Protein AF-A0A7X8AK22-F1 (afdb_monomer_lite)

pLDDT: mean 86.68, std 11.03, range [53.19, 97.94]

Radius of gyration: 21.34 Å; chains: 1; bounding box: 54×43×57 Å

Structure (mmCIF, N/CA/C/O backbone):
data_AF-A0A7X8AK22-F1
#
_entry.id   AF-A0A7X8AK22-F1
#
loop_
_atom_site.group_PDB
_atom_site.id
_atom_site.type_symbol
_atom_site.label_atom_id
_atom_site.label_alt_id
_atom_site.label_comp_id
_atom_site.label_asym_id
_atom_site.label_entity_id
_atom_site.label_seq_id
_atom_site.pdbx_PDB_ins_code
_atom_site.Cartn_x
_atom_site.Cartn_y
_atom_site.Cartn_z
_atom_site.occupancy
_atom_site.B_iso_or_equiv
_atom_site.auth_seq_id
_atom_site.auth_comp_id
_atom_site.auth_asym_id
_atom_site.auth_atom_id
_atom_site.pdbx_PDB_model_num
ATOM 1 N N . MET A 1 1 ? 37.119 21.126 -43.909 1.00 53.19 1 MET A N 1
ATOM 2 C CA . MET A 1 1 ? 36.839 21.180 -42.452 1.00 53.19 1 MET A CA 1
ATOM 3 C C . MET A 1 1 ? 35.370 21.459 -42.123 1.00 53.19 1 MET A C 1
ATOM 5 O O . MET A 1 1 ? 34.780 20.669 -41.401 1.00 53.19 1 MET A O 1
ATOM 9 N N . VAL A 1 2 ? 34.742 22.489 -42.707 1.00 58.31 2 VAL A N 1
ATOM 10 C CA . VAL A 1 2 ? 33.360 22.935 -42.396 1.00 58.31 2 VAL A CA 1
ATOM 11 C C . VAL A 1 2 ? 32.270 21.856 -42.563 1.00 58.31 2 VAL A C 1
ATOM 13 O O . VAL A 1 2 ? 31.344 21.787 -41.759 1.00 58.31 2 VAL A O 1
ATOM 16 N N . LYS A 1 3 ? 32.385 20.967 -43.565 1.00 57.09 3 LYS A N 1
ATOM 17 C CA . LYS A 1 3 ? 31.396 19.894 -43.803 1.00 57.09 3 LYS A CA 1
ATOM 18 C C . LYS A 1 3 ? 31.324 18.877 -42.655 1.00 57.09 3 LYS A C 1
ATOM 20 O O . LYS A 1 3 ? 30.230 18.562 -42.215 1.00 57.09 3 LYS A O 1
ATOM 25 N N . ARG A 1 4 ? 32.469 18.426 -42.119 1.00 60.06 4 ARG A N 1
ATOM 26 C CA . ARG A 1 4 ? 32.512 17.450 -41.009 1.00 60.06 4 ARG A CA 1
ATOM 27 C C . ARG A 1 4 ? 31.955 18.031 -39.706 1.00 60.06 4 ARG A C 1
ATOM 29 O O . ARG A 1 4 ? 31.279 17.323 -38.973 1.00 60.06 4 ARG A O 1
ATOM 36 N N . PHE A 1 5 ? 32.180 19.323 -39.466 1.00 65.00 5 PHE A N 1
ATOM 37 C CA . PHE A 1 5 ? 31.657 20.032 -38.295 1.00 65.00 5 PHE A CA 1
ATOM 38 C C . PHE A 1 5 ? 30.128 20.168 -38.347 1.00 65.00 5 PHE A C 1
ATOM 40 O O . PHE A 1 5 ? 29.448 19.868 -37.372 1.00 65.00 5 PHE A O 1
ATOM 47 N N . ARG A 1 6 ? 29.565 20.526 -39.512 1.00 65.12 6 ARG A N 1
ATOM 48 C CA . ARG A 1 6 ? 28.105 20.558 -39.718 1.00 65.12 6 ARG A CA 1
ATOM 49 C C . ARG A 1 6 ? 27.459 19.183 -39.561 1.00 65.12 6 ARG A C 1
ATOM 51 O O . ARG A 1 6 ? 26.408 19.077 -38.943 1.00 65.12 6 ARG A O 1
ATOM 58 N N . THR A 1 7 ? 28.093 18.136 -40.085 1.00 72.31 7 THR A N 1
ATOM 59 C CA . THR A 1 7 ? 27.603 16.761 -39.938 1.00 72.31 7 THR A CA 1
ATOM 60 C C . THR A 1 7 ? 27.629 16.300 -38.478 1.00 72.31 7 THR A C 1
ATOM 62 O O . THR A 1 7 ? 26.661 15.706 -38.018 1.00 72.31 7 THR A O 1
ATOM 65 N N . PHE A 1 8 ? 28.686 16.625 -37.726 1.00 80.00 8 PHE A N 1
ATOM 66 C CA . PHE A 1 8 ? 28.776 16.312 -36.298 1.00 80.00 8 PHE A CA 1
ATOM 67 C C . PHE A 1 8 ? 27.670 16.996 -35.484 1.00 80.00 8 PHE A C 1
ATOM 69 O O . PHE A 1 8 ? 26.975 16.327 -34.726 1.00 80.00 8 PHE A O 1
ATOM 76 N N . PHE A 1 9 ? 27.442 18.298 -35.693 1.00 82.56 9 PHE A N 1
ATOM 77 C CA . PHE A 1 9 ? 26.353 19.019 -35.024 1.00 82.56 9 PHE A CA 1
ATOM 78 C C . PHE A 1 9 ? 24.968 18.497 -35.414 1.00 82.56 9 PHE A C 1
ATOM 80 O O . PHE A 1 9 ? 24.095 18.421 -34.559 1.00 82.56 9 PHE A O 1
ATOM 87 N N . GLY A 1 10 ? 24.773 18.092 -36.673 1.00 81.50 10 GLY A N 1
ATOM 88 C CA . GLY A 1 10 ? 23.523 17.474 -37.117 1.00 81.50 10 GLY A CA 1
ATOM 89 C C . GLY A 1 10 ? 23.222 16.167 -36.380 1.00 81.50 10 GLY A C 1
ATOM 90 O O . GLY A 1 10 ? 22.119 15.993 -35.869 1.00 81.50 10 GLY A O 1
ATOM 91 N N . TYR A 1 11 ? 24.210 15.275 -36.258 1.00 87.31 11 TYR A N 1
ATOM 92 C CA . TYR A 1 11 ? 24.035 14.025 -35.513 1.00 87.31 11 TYR A CA 1
ATOM 93 C C . TYR A 1 11 ? 23.915 14.248 -34.003 1.00 87.31 11 TYR A C 1
ATOM 95 O O . TYR A 1 11 ? 23.059 13.633 -33.373 1.00 87.31 11 TYR A O 1
ATOM 103 N N . ALA A 1 12 ? 24.701 15.159 -33.424 1.00 86.88 12 ALA A N 1
ATOM 104 C CA . ALA A 1 12 ? 24.577 15.522 -32.013 1.00 86.88 12 ALA A CA 1
ATOM 105 C C . ALA A 1 12 ? 23.182 16.089 -31.701 1.00 86.88 12 ALA A C 1
ATOM 107 O O . ALA A 1 12 ? 22.585 15.736 -30.687 1.00 86.88 12 ALA A O 1
ATOM 108 N N . TRP A 1 13 ? 22.631 16.905 -32.605 1.00 90.06 13 TRP A N 1
ATOM 109 C CA . TRP A 1 13 ? 21.277 17.433 -32.478 1.00 90.06 13 TRP A CA 1
ATOM 110 C C . TRP A 1 13 ? 20.206 16.350 -32.620 1.00 90.06 13 TRP A C 1
ATOM 112 O O . TRP A 1 13 ? 19.250 16.348 -31.855 1.00 90.06 13 TRP A O 1
ATOM 122 N N . ALA A 1 14 ? 20.375 15.391 -33.535 1.00 89.75 14 ALA A N 1
ATOM 123 C CA . ALA A 1 14 ? 19.453 14.262 -33.669 1.00 89.75 14 ALA A CA 1
ATOM 124 C C . ALA A 1 14 ? 19.425 13.383 -32.404 1.00 89.75 14 ALA A C 1
ATOM 126 O O . ALA A 1 14 ? 18.354 12.998 -31.939 1.00 89.75 14 ALA A O 1
ATOM 127 N N . VAL A 1 15 ? 20.593 13.117 -31.811 1.00 91.62 15 VAL A N 1
ATOM 128 C CA . VAL A 1 15 ? 20.696 12.377 -30.545 1.00 91.62 15 VAL A CA 1
ATOM 129 C C . VAL A 1 15 ? 20.066 13.174 -29.400 1.00 91.62 15 VAL A C 1
ATOM 131 O O . VAL A 1 15 ? 19.275 12.624 -28.640 1.00 91.62 15 VAL A O 1
ATOM 134 N N . ALA A 1 16 ? 20.345 14.476 -29.297 1.00 90.12 16 ALA A N 1
ATOM 135 C CA . ALA A 1 16 ? 19.723 15.331 -28.288 1.00 90.12 16 ALA A CA 1
ATOM 136 C C . ALA A 1 16 ? 18.194 15.385 -28.442 1.00 90.12 16 ALA A C 1
ATOM 138 O O . ALA A 1 16 ? 17.477 15.269 -27.452 1.00 90.12 16 ALA A O 1
ATOM 139 N N . ALA A 1 17 ? 17.689 15.489 -29.673 1.00 91.75 17 ALA A N 1
ATOM 140 C CA . ALA A 1 17 ? 16.260 15.478 -29.963 1.00 91.75 17 ALA A CA 1
ATOM 141 C C . ALA A 1 17 ? 15.595 14.168 -29.517 1.00 91.75 17 ALA A C 1
ATOM 143 O O . ALA A 1 17 ? 14.512 14.215 -28.942 1.00 91.75 17 ALA A O 1
ATOM 144 N N . LEU A 1 18 ? 16.256 13.018 -29.701 1.00 90.44 18 LEU A N 1
ATOM 145 C CA . LEU A 1 18 ? 15.762 11.736 -29.194 1.00 90.44 18 LEU A CA 1
ATOM 146 C C . LEU A 1 18 ? 15.584 11.766 -27.668 1.00 90.44 18 LEU A C 1
ATOM 148 O O . LEU A 1 18 ? 14.517 11.412 -27.169 1.00 90.44 18 LEU A O 1
ATOM 152 N N . PHE A 1 19 ? 16.589 12.238 -26.925 1.00 86.88 19 PHE A N 1
ATOM 153 C CA . PHE A 1 19 ? 16.495 12.343 -25.465 1.00 86.88 19 PHE A CA 1
ATOM 154 C C . PHE A 1 19 ? 15.451 13.365 -25.011 1.00 86.88 19 PHE A C 1
ATOM 156 O O . PHE A 1 19 ? 14.736 13.103 -24.047 1.00 86.88 19 PHE A O 1
ATOM 163 N N . ILE A 1 20 ? 15.314 14.494 -25.712 1.00 86.31 20 ILE A N 1
ATOM 164 C CA . ILE A 1 20 ? 14.285 15.500 -25.420 1.00 86.31 20 ILE A CA 1
ATOM 165 C C . ILE A 1 20 ? 12.889 14.908 -25.631 1.00 86.31 20 ILE A C 1
ATOM 167 O O . ILE A 1 20 ? 12.031 15.072 -24.768 1.00 86.31 20 ILE A O 1
ATOM 171 N N . VAL A 1 21 ? 12.655 14.186 -26.731 1.00 85.81 21 VAL A N 1
ATOM 172 C CA . VAL A 1 21 ? 11.363 13.533 -26.999 1.00 85.81 21 VAL A CA 1
ATOM 173 C C . VAL A 1 21 ? 11.046 12.503 -25.921 1.00 85.81 21 VAL A C 1
ATOM 175 O O . VAL A 1 21 ? 9.945 12.532 -25.383 1.00 85.81 21 VAL A O 1
ATOM 178 N N . LEU A 1 22 ? 12.007 11.653 -25.547 1.00 81.00 22 LEU A N 1
ATOM 179 C CA . LEU A 1 22 ? 11.814 10.670 -24.478 1.00 81.00 22 LEU A CA 1
ATOM 180 C C . LEU A 1 22 ? 11.516 11.345 -23.133 1.00 81.00 22 LEU A C 1
ATOM 182 O O . LEU A 1 22 ? 10.544 10.988 -22.476 1.00 81.00 22 LEU A O 1
ATOM 186 N N . ALA A 1 23 ? 12.296 12.357 -22.747 1.00 75.75 23 ALA A N 1
ATOM 187 C CA . ALA A 1 23 ? 12.082 13.098 -21.504 1.00 75.75 23 ALA A CA 1
ATOM 188 C C . ALA A 1 23 ? 10.717 13.805 -21.476 1.00 75.75 23 ALA A C 1
ATOM 190 O O . ALA A 1 23 ? 10.010 13.751 -20.472 1.00 75.75 23 ALA A O 1
ATOM 191 N N . THR A 1 24 ? 10.312 14.418 -22.590 1.00 76.69 24 THR A N 1
ATOM 192 C CA . THR A 1 24 ? 9.006 15.083 -22.706 1.00 76.69 24 THR A CA 1
ATOM 193 C C . THR A 1 24 ? 7.865 14.067 -22.654 1.00 76.69 24 THR A C 1
ATOM 195 O O . THR A 1 24 ? 6.863 14.301 -21.984 1.00 76.69 24 THR A O 1
ATOM 198 N N . PHE A 1 25 ? 8.031 12.913 -23.306 1.00 69.50 25 PHE A N 1
ATOM 199 C CA . PHE A 1 25 ? 7.043 11.838 -23.313 1.00 69.50 25 PHE A CA 1
ATOM 200 C C . PHE A 1 25 ? 6.837 11.241 -21.915 1.00 69.50 25 PHE A C 1
ATOM 202 O O . PHE A 1 25 ? 5.697 11.101 -21.479 1.00 69.50 25 PHE A O 1
ATOM 209 N N . PHE A 1 26 ? 7.919 10.982 -21.171 1.00 64.88 26 PHE A N 1
ATOM 210 C CA . PHE A 1 26 ? 7.830 10.535 -19.776 1.00 64.88 26 PHE A CA 1
ATOM 211 C C . PHE A 1 26 ? 7.232 11.599 -18.841 1.00 64.88 26 PHE A C 1
ATOM 213 O O . PHE A 1 26 ? 6.568 11.247 -17.872 1.00 64.88 26 PHE A O 1
ATOM 220 N N . GLY A 1 27 ? 7.423 12.891 -19.127 1.00 62.31 27 GLY A N 1
ATOM 221 C CA . GLY A 1 27 ? 6.827 13.985 -18.352 1.00 62.31 27 GLY A CA 1
ATOM 222 C C . GLY A 1 27 ? 5.325 14.195 -18.590 1.00 62.31 27 GLY A C 1
ATOM 223 O O . GLY A 1 27 ? 4.652 14.820 -17.771 1.00 62.31 27 GLY A O 1
ATOM 224 N N . MET A 1 28 ? 4.771 13.674 -19.690 1.00 69.50 28 MET A N 1
ATOM 225 C CA . MET A 1 28 ? 3.364 13.835 -20.068 1.00 69.50 28 MET A CA 1
ATOM 226 C C . MET A 1 28 ? 2.566 12.557 -19.776 1.00 69.50 28 MET A C 1
ATOM 228 O O . MET A 1 28 ? 2.178 11.829 -20.692 1.00 69.50 28 MET A O 1
ATOM 232 N N . ASN A 1 29 ? 2.258 12.317 -18.496 1.00 63.44 29 ASN A N 1
ATOM 233 C CA . ASN A 1 29 ? 1.492 11.150 -18.020 1.00 63.44 29 ASN A CA 1
ATOM 234 C C . ASN A 1 29 ? 0.231 10.839 -18.858 1.00 63.44 29 ASN A C 1
ATOM 236 O O . ASN A 1 29 ? -0.091 9.676 -19.086 1.00 63.44 29 ASN A O 1
ATOM 240 N N . SER A 1 30 ? -0.469 11.857 -19.370 1.00 64.31 30 SER A N 1
ATOM 241 C CA . SER A 1 30 ? -1.677 11.672 -20.188 1.00 64.31 30 SER A CA 1
ATOM 242 C C . SER A 1 30 ? -1.415 11.005 -21.544 1.00 64.31 30 SER A C 1
ATOM 244 O O . SER A 1 30 ? -2.216 10.181 -21.977 1.00 64.31 30 SER A O 1
ATOM 246 N N . TRP A 1 31 ? -0.302 11.326 -22.213 1.00 62.81 31 TRP A N 1
ATOM 247 C CA . TRP A 1 31 ? 0.044 10.726 -23.509 1.00 62.81 31 TRP A CA 1
ATOM 248 C C . TRP A 1 31 ? 0.615 9.323 -23.347 1.00 62.81 31 TRP A C 1
ATOM 250 O O . TRP A 1 31 ? 0.287 8.445 -24.142 1.00 62.81 31 TRP A O 1
ATOM 260 N N . ALA A 1 32 ? 1.395 9.095 -22.288 1.00 64.00 32 ALA A N 1
ATOM 261 C CA . ALA A 1 32 ? 1.858 7.762 -21.923 1.00 64.00 32 ALA A CA 1
ATOM 262 C C . ALA A 1 32 ? 0.668 6.818 -21.678 1.00 64.00 32 ALA A C 1
ATOM 264 O O . ALA A 1 32 ? 0.597 5.758 -22.295 1.00 64.00 32 ALA A O 1
ATOM 265 N N . ASN A 1 33 ? -0.323 7.244 -20.885 1.00 66.25 33 ASN A N 1
ATOM 266 C CA . ASN A 1 33 ? -1.539 6.462 -20.637 1.00 66.25 33 ASN A CA 1
ATOM 267 C C . ASN A 1 33 ? -2.339 6.196 -21.922 1.00 66.25 33 ASN A C 1
ATOM 269 O O . ASN A 1 33 ? -2.827 5.088 -22.132 1.00 66.25 33 ASN A O 1
ATOM 273 N N . LEU A 1 34 ? -2.455 7.189 -22.809 1.00 69.31 34 LEU A N 1
ATOM 274 C CA . LEU A 1 34 ? -3.172 7.038 -24.077 1.00 69.31 34 LEU A CA 1
ATOM 275 C C . LEU A 1 34 ? -2.456 6.065 -25.029 1.00 69.31 34 LEU A C 1
ATOM 277 O O . LEU A 1 34 ? -3.112 5.264 -25.688 1.00 69.31 34 LEU A O 1
ATOM 281 N N . PHE A 1 35 ? -1.122 6.079 -25.057 1.00 68.69 35 PHE A N 1
ATOM 282 C CA . PHE A 1 35 ? -0.316 5.145 -25.843 1.00 68.69 35 PHE A CA 1
ATOM 283 C C . PHE A 1 35 ? -0.396 3.712 -25.302 1.00 68.69 35 PHE A C 1
ATOM 285 O O . PHE A 1 35 ? -0.606 2.779 -26.074 1.00 68.69 35 PHE A O 1
ATOM 292 N N . VAL A 1 36 ? -0.288 3.537 -23.983 1.00 68.31 36 VAL A N 1
ATOM 293 C CA . VAL A 1 36 ? -0.473 2.250 -23.288 1.00 68.31 36 VAL A CA 1
ATOM 294 C C . VAL A 1 36 ? -1.850 1.666 -23.628 1.00 68.31 36 VAL A C 1
ATOM 296 O O . VAL A 1 36 ? -1.938 0.541 -24.119 1.00 68.31 36 VAL A O 1
ATOM 299 N N . ASN A 1 37 ? -2.909 2.473 -23.513 1.00 68.56 37 ASN A N 1
ATOM 300 C CA . ASN A 1 37 ? -4.275 2.059 -23.844 1.00 68.56 37 ASN A CA 1
ATOM 301 C C . ASN A 1 37 ? -4.468 1.726 -25.334 1.00 68.56 37 ASN A C 1
ATOM 303 O O . ASN A 1 37 ? -5.179 0.779 -25.658 1.00 68.56 37 ASN A O 1
ATOM 307 N N . ALA A 1 38 ? -3.849 2.482 -26.247 1.00 75.19 38 ALA A N 1
ATOM 308 C CA . ALA A 1 38 ? -3.992 2.272 -27.690 1.00 75.19 38 ALA A CA 1
ATOM 309 C C . ALA A 1 38 ? -3.198 1.064 -28.214 1.00 75.19 38 ALA A C 1
ATOM 311 O O . ALA A 1 38 ? -3.591 0.449 -29.202 1.00 75.19 38 ALA A O 1
ATOM 312 N N . THR A 1 39 ? -2.075 0.733 -27.574 1.00 76.44 39 THR A N 1
ATOM 313 C CA . THR A 1 39 ? -1.177 -0.353 -28.004 1.00 76.44 39 THR A CA 1
ATOM 314 C C . THR A 1 39 ? -1.433 -1.674 -27.284 1.00 76.44 39 THR A C 1
ATOM 316 O O . THR A 1 39 ? -0.882 -2.698 -27.684 1.00 76.44 39 THR A O 1
ATOM 319 N N . GLY A 1 40 ? -2.256 -1.669 -26.231 1.00 67.69 40 GLY A N 1
ATOM 320 C CA . GLY A 1 40 ? -2.505 -2.843 -25.394 1.00 67.69 40 GLY A CA 1
ATOM 321 C C . GLY A 1 40 ? -1.306 -3.244 -24.531 1.00 67.69 40 GLY A C 1
ATOM 322 O O . GLY A 1 40 ? -1.303 -4.331 -23.954 1.00 67.69 40 GLY A O 1
ATOM 323 N N . LEU A 1 41 ? -0.282 -2.388 -24.437 1.00 72.94 41 LEU A N 1
ATOM 324 C CA . LEU A 1 41 ? 0.818 -2.577 -23.500 1.00 72.94 41 LEU A CA 1
ATOM 325 C C . LEU A 1 41 ? 0.262 -2.490 -22.074 1.00 72.94 41 LEU A C 1
ATOM 327 O O . LEU A 1 41 ? -0.510 -1.589 -21.765 1.00 72.94 41 LEU A O 1
ATOM 331 N N . LYS A 1 42 ? 0.648 -3.418 -21.195 1.00 69.06 42 LYS A N 1
ATOM 332 C CA . LYS A 1 42 ? 0.325 -3.349 -19.764 1.00 69.06 42 LYS A CA 1
ATOM 333 C C . LYS A 1 42 ? 1.516 -2.781 -19.001 1.00 69.06 42 LYS A C 1
ATOM 335 O O . LYS A 1 42 ? 2.655 -3.179 -19.247 1.00 69.06 42 LYS A O 1
ATOM 340 N N . ILE A 1 43 ? 1.254 -1.860 -18.075 1.00 73.06 43 ILE A N 1
ATOM 341 C CA . ILE A 1 43 ? 2.266 -1.416 -17.112 1.00 73.06 43 ILE A CA 1
ATOM 342 C C . ILE A 1 43 ? 2.566 -2.604 -16.193 1.00 73.06 43 ILE A C 1
ATOM 344 O O . ILE A 1 43 ? 1.660 -3.332 -15.792 1.00 73.06 43 ILE A O 1
ATOM 348 N N . ASN A 1 44 ? 3.847 -2.846 -15.915 1.00 76.62 44 ASN A N 1
ATOM 349 C CA . ASN A 1 44 ? 4.232 -3.936 -15.028 1.00 76.62 44 ASN A CA 1
ATOM 350 C C . ASN A 1 44 ? 3.747 -3.618 -13.589 1.00 76.62 44 ASN A C 1
ATOM 352 O O . ASN A 1 44 ? 4.082 -2.534 -13.093 1.00 76.62 44 ASN A O 1
ATOM 356 N N . PRO A 1 45 ? 3.033 -4.546 -12.912 1.00 81.62 45 PRO A N 1
ATOM 357 C CA . PRO A 1 45 ? 2.502 -4.373 -11.555 1.00 81.62 45 PRO A CA 1
ATOM 358 C C . PRO A 1 45 ? 3.516 -3.909 -10.501 1.00 81.62 45 PRO A C 1
ATOM 360 O O . PRO A 1 45 ? 3.148 -3.283 -9.509 1.00 81.62 45 PRO A O 1
ATOM 363 N N . TRP A 1 46 ? 4.812 -4.151 -10.715 1.00 81.00 46 TRP A N 1
ATOM 364 C CA . TRP A 1 46 ? 5.876 -3.628 -9.852 1.00 81.00 46 TRP A CA 1
ATOM 365 C C . TRP A 1 46 ? 5.925 -2.098 -9.779 1.00 81.00 46 TRP A C 1
ATOM 367 O O . TRP A 1 46 ? 6.394 -1.548 -8.775 1.00 81.00 46 TRP A O 1
ATOM 377 N N . TYR A 1 47 ? 5.438 -1.398 -10.805 1.00 77.25 47 TYR A N 1
ATOM 378 C CA . TYR A 1 47 ? 5.476 0.062 -10.878 1.00 77.25 47 TYR A CA 1
ATOM 379 C C . TYR A 1 47 ? 4.203 0.721 -10.350 1.00 77.25 47 TYR A C 1
ATOM 381 O O . TYR A 1 47 ? 4.302 1.686 -9.597 1.00 77.25 47 TYR A O 1
ATOM 389 N N . ASP A 1 48 ? 3.024 0.206 -10.688 1.00 79.94 48 ASP A N 1
ATOM 390 C CA . ASP A 1 48 ? 1.734 0.813 -10.321 1.00 79.94 48 ASP A CA 1
ATOM 391 C C . ASP A 1 48 ? 1.004 0.087 -9.177 1.00 79.94 48 ASP A C 1
ATOM 393 O O . ASP A 1 48 ? 0.021 0.601 -8.640 1.00 79.94 48 ASP A O 1
ATOM 397 N N . GLY A 1 49 ? 1.529 -1.063 -8.748 1.00 81.75 49 GLY A N 1
ATOM 398 C CA . GLY A 1 49 ? 0.940 -1.932 -7.734 1.00 81.75 49 GLY A CA 1
ATOM 399 C C . GLY A 1 49 ? -0.045 -2.958 -8.285 1.00 81.75 49 GLY A C 1
ATOM 400 O O . GLY A 1 49 ? -0.620 -3.693 -7.492 1.00 81.75 49 GLY A O 1
ATOM 401 N N . GLY A 1 50 ? -0.243 -3.026 -9.605 1.00 85.88 50 GLY A N 1
ATOM 402 C CA . GLY A 1 50 ? -1.137 -3.981 -10.255 1.00 85.88 50 GLY A CA 1
ATOM 403 C C . GLY A 1 50 ? -2.613 -3.582 -10.237 1.00 85.88 50 GLY A C 1
ATOM 404 O O . GLY A 1 50 ? -2.993 -2.484 -9.830 1.00 85.88 50 GLY A O 1
ATOM 405 N N . GLU A 1 51 ? -3.464 -4.495 -10.702 1.00 88.50 51 GLU A N 1
ATOM 406 C CA . GLU A 1 51 ? -4.915 -4.296 -10.793 1.00 88.50 51 GLU A CA 1
ATOM 407 C C . GLU A 1 51 ? -5.568 -4.270 -9.395 1.00 88.50 51 GLU A C 1
ATOM 409 O O . GLU A 1 51 ? -5.152 -4.991 -8.486 1.00 88.50 51 GLU A O 1
ATOM 414 N N . VAL A 1 52 ? -6.608 -3.448 -9.213 1.00 92.56 52 VAL A N 1
ATOM 415 C CA . VAL A 1 52 ? -7.386 -3.404 -7.962 1.00 92.56 52 VAL A CA 1
ATOM 416 C C . VAL A 1 52 ? -8.310 -4.619 -7.905 1.00 92.56 52 VAL A C 1
ATOM 418 O O . VAL A 1 52 ? -9.191 -4.766 -8.747 1.00 92.56 52 VAL A O 1
ATOM 421 N N . MET A 1 53 ? -8.123 -5.473 -6.899 1.00 93.75 53 MET A N 1
ATOM 422 C CA . MET A 1 53 ? -8.923 -6.684 -6.689 1.00 93.75 53 MET A CA 1
ATOM 423 C C . MET A 1 53 ? -10.151 -6.411 -5.818 1.00 93.75 53 MET A C 1
ATOM 425 O O . MET A 1 53 ? -11.214 -6.988 -6.038 1.00 93.75 53 MET A O 1
ATOM 429 N N . GLN A 1 54 ? -10.017 -5.520 -4.835 1.00 93.12 54 GLN A N 1
ATOM 430 C CA . GLN A 1 54 ? -11.090 -5.187 -3.905 1.00 93.12 54 GLN A CA 1
ATOM 431 C C . GLN A 1 54 ? -11.081 -3.695 -3.590 1.00 93.12 54 GLN A C 1
ATOM 433 O O . GLN A 1 54 ? -10.026 -3.079 -3.443 1.00 93.12 54 GLN A O 1
ATOM 438 N N . ALA A 1 55 ? -12.272 -3.117 -3.445 1.00 94.12 55 ALA A N 1
ATOM 439 C CA . ALA A 1 55 ? -12.430 -1.729 -3.052 1.00 94.12 55 ALA A CA 1
ATOM 440 C C . ALA A 1 55 ? -13.449 -1.601 -1.909 1.00 94.12 55 ALA A C 1
ATOM 442 O O . ALA A 1 55 ? -14.650 -1.816 -2.082 1.00 94.12 55 ALA A O 1
ATOM 443 N N . ILE A 1 56 ? -12.953 -1.261 -0.722 1.00 93.19 56 ILE A N 1
ATOM 444 C CA . ILE A 1 56 ? -13.723 -1.141 0.514 1.00 93.19 56 ILE A CA 1
ATOM 445 C C . ILE A 1 56 ? -14.121 0.324 0.679 1.00 93.19 56 ILE A C 1
ATOM 447 O O . ILE A 1 56 ? -13.273 1.203 0.833 1.00 93.19 56 ILE A O 1
ATOM 451 N N . HIS A 1 57 ? -15.422 0.601 0.634 1.00 92.88 57 HIS A N 1
ATOM 452 C CA . HIS A 1 57 ? -15.940 1.956 0.797 1.00 92.88 57 HIS A CA 1
ATOM 453 C C . HIS A 1 57 ? -16.021 2.318 2.281 1.00 92.88 57 HIS A C 1
ATOM 455 O O . HIS A 1 57 ? -16.602 1.584 3.084 1.00 92.88 57 HIS A O 1
ATOM 461 N N . ARG A 1 58 ? -15.452 3.468 2.642 1.00 90.56 58 ARG A N 1
ATOM 462 C CA . ARG A 1 58 ? -15.487 4.041 3.988 1.00 90.56 58 ARG A CA 1
ATOM 463 C C . ARG A 1 58 ? -16.094 5.448 3.925 1.00 90.56 58 ARG A C 1
ATOM 465 O O . ARG A 1 58 ? -16.155 6.054 2.853 1.00 90.56 58 ARG A O 1
ATOM 472 N N . PRO A 1 59 ? -16.535 6.015 5.058 1.00 90.25 59 PRO A N 1
ATOM 473 C CA . PRO A 1 59 ? -16.887 7.428 5.112 1.00 90.25 59 PRO A CA 1
ATOM 474 C C . PRO A 1 59 ? -15.676 8.304 4.747 1.00 90.25 59 PRO A C 1
ATOM 476 O O . PRO A 1 59 ? -14.707 8.391 5.496 1.00 90.25 59 PRO A O 1
ATOM 479 N N . GLY A 1 60 ? -15.742 8.931 3.574 1.00 91.69 60 GLY A N 1
ATOM 480 C CA . GLY A 1 60 ? -14.798 9.942 3.092 1.00 91.69 60 GLY A CA 1
ATOM 481 C C . GLY A 1 60 ? -13.549 9.454 2.361 1.00 91.69 60 GLY A C 1
ATOM 482 O O . GLY A 1 60 ? -12.788 10.262 1.829 1.00 91.69 60 GLY A O 1
ATOM 483 N N . TYR A 1 61 ? -13.356 8.143 2.256 1.00 94.94 61 TYR A N 1
ATOM 484 C CA . TYR A 1 61 ? -12.314 7.552 1.423 1.00 94.94 61 TYR A CA 1
ATOM 485 C C . TYR A 1 61 ? -12.677 6.122 1.019 1.00 94.94 61 TYR A C 1
ATOM 487 O O . TYR A 1 61 ? -13.617 5.516 1.532 1.00 94.94 61 TYR A O 1
ATOM 495 N N . GLN A 1 62 ? -11.913 5.573 0.089 1.00 95.62 62 GLN A N 1
ATOM 496 C CA . GLN A 1 62 ? -11.984 4.185 -0.331 1.00 95.62 62 GLN A CA 1
ATOM 497 C C . GLN A 1 62 ? -10.620 3.535 -0.134 1.00 95.62 62 GLN A C 1
ATOM 499 O O . GLN A 1 62 ? -9.595 4.112 -0.505 1.00 95.62 62 GLN A O 1
ATOM 504 N N . THR A 1 63 ? -10.623 2.326 0.414 1.00 96.50 63 THR A N 1
ATOM 505 C CA . THR A 1 63 ? -9.431 1.484 0.526 1.00 96.50 63 THR A CA 1
ATOM 506 C C . THR A 1 63 ? -9.423 0.511 -0.640 1.00 96.50 63 THR A C 1
ATOM 508 O O . THR A 1 63 ? -10.341 -0.289 -0.799 1.00 96.50 63 THR A O 1
ATOM 511 N N . GLN A 1 64 ? -8.410 0.607 -1.486 1.00 96.25 64 GLN A N 1
ATOM 512 C CA . GLN A 1 64 ? -8.199 -0.229 -2.657 1.00 96.25 64 GLN A CA 1
ATOM 513 C C . GLN A 1 64 ? -7.106 -1.244 -2.331 1.00 96.25 64 GLN A C 1
ATOM 515 O O . GLN A 1 64 ? -5.967 -0.875 -2.042 1.00 96.25 64 GLN A O 1
ATOM 520 N N . VAL A 1 65 ? -7.468 -2.521 -2.362 1.00 95.94 65 VAL A N 1
ATOM 521 C CA . VAL A 1 65 ? -6.549 -3.649 -2.216 1.00 95.94 65 VAL A CA 1
ATOM 522 C C . VAL A 1 65 ? -6.207 -4.124 -3.618 1.00 95.94 65 VAL A C 1
ATOM 524 O O . VAL A 1 65 ? -7.084 -4.545 -4.380 1.00 95.94 65 VAL A O 1
ATOM 527 N N . HIS A 1 66 ? -4.938 -4.004 -3.982 1.00 95.06 66 HIS A N 1
ATOM 528 C CA . HIS A 1 66 ? -4.454 -4.476 -5.268 1.00 95.06 66 HIS A CA 1
ATOM 529 C C . HIS A 1 66 ? -4.193 -5.982 -5.238 1.00 95.06 66 HIS A C 1
ATOM 531 O O . HIS A 1 66 ? -4.100 -6.595 -4.175 1.00 95.06 66 HIS A O 1
ATOM 537 N N . LYS A 1 67 ? -4.070 -6.588 -6.417 1.00 93.00 67 LYS A N 1
ATOM 538 C CA . LYS A 1 67 ? -3.639 -7.977 -6.545 1.00 93.00 67 LYS A CA 1
ATOM 539 C C . LYS A 1 67 ? -2.207 -8.136 -5.995 1.00 93.00 67 LYS A C 1
ATOM 541 O O . LYS A 1 67 ? -1.365 -7.286 -6.292 1.00 93.00 67 LYS A O 1
ATOM 546 N N . PRO A 1 68 ? -1.904 -9.202 -5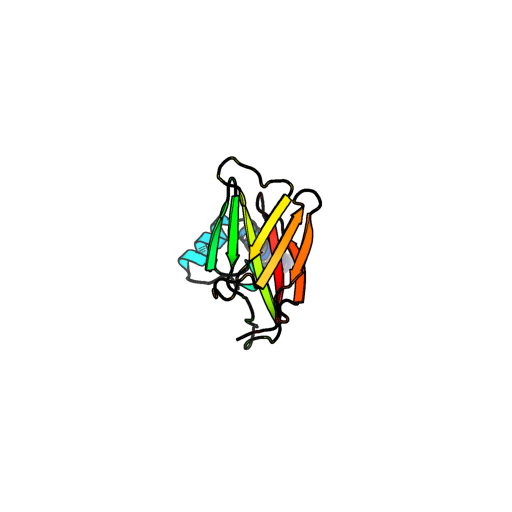.231 1.00 93.38 68 PRO A N 1
ATOM 547 C CA . PRO A 1 68 ? -0.531 -9.537 -4.865 1.00 93.38 68 PRO A CA 1
ATOM 548 C C . PRO A 1 68 ? 0.362 -9.683 -6.098 1.00 93.38 68 PRO A C 1
ATOM 550 O O . PRO A 1 68 ? -0.043 -10.261 -7.108 1.00 93.38 68 PRO A O 1
ATOM 553 N N . VAL A 1 69 ? 1.576 -9.153 -6.004 1.00 91.94 69 VAL A N 1
ATOM 554 C CA . VAL A 1 69 ? 2.569 -9.148 -7.076 1.00 91.94 69 VAL A CA 1
ATOM 555 C C . VAL A 1 69 ? 3.749 -10.008 -6.648 1.00 91.94 69 VAL A C 1
ATOM 557 O O . VAL A 1 69 ? 4.509 -9.612 -5.764 1.00 91.94 69 VAL A O 1
ATOM 560 N N . PHE A 1 70 ? 3.897 -11.161 -7.301 1.00 91.06 70 PHE A N 1
ATOM 561 C CA . PHE A 1 70 ? 5.038 -12.079 -7.161 1.00 91.06 70 PHE A CA 1
ATOM 562 C C . PHE A 1 70 ? 5.815 -12.256 -8.475 1.00 91.06 70 PHE A C 1
ATOM 564 O O . PHE A 1 70 ? 6.831 -12.944 -8.505 1.00 91.06 70 PHE A O 1
ATOM 571 N N . ASP A 1 71 ? 5.351 -11.643 -9.569 1.00 83.38 71 ASP A N 1
ATOM 572 C CA . ASP A 1 71 ? 5.942 -11.803 -10.899 1.00 83.38 71 ASP A CA 1
ATOM 573 C C . ASP A 1 71 ? 7.389 -11.292 -10.931 1.00 83.38 71 ASP A C 1
ATOM 575 O O . ASP A 1 71 ? 7.664 -10.174 -10.511 1.00 83.38 71 ASP A O 1
ATOM 579 N N . ALA A 1 72 ? 8.327 -12.046 -11.492 1.00 77.25 72 ALA A N 1
ATOM 580 C CA . ALA A 1 72 ? 9.650 -11.546 -11.863 1.00 77.25 72 ALA A CA 1
ATOM 581 C C . ALA A 1 72 ? 9.733 -11.299 -13.376 1.00 77.25 72 ALA A C 1
ATOM 583 O O . ALA A 1 72 ? 8.847 -11.662 -14.145 1.00 77.25 72 ALA A O 1
ATOM 584 N N . LEU A 1 73 ? 10.864 -10.746 -13.837 1.00 70.62 73 LEU A N 1
ATOM 585 C CA . LEU A 1 73 ? 11.198 -10.756 -15.271 1.00 70.62 73 LEU A CA 1
ATOM 586 C C . LEU A 1 73 ? 11.205 -12.183 -15.850 1.00 70.62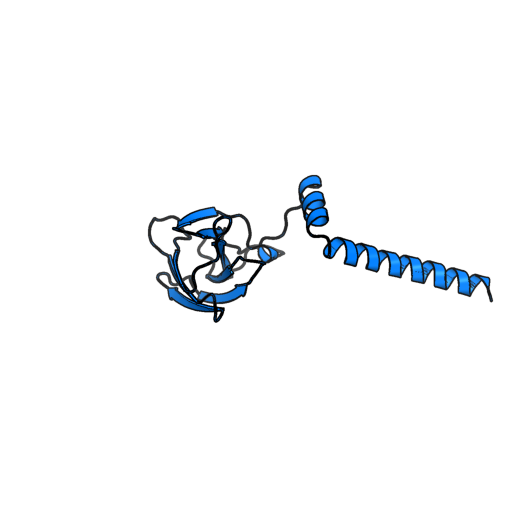 73 LEU A C 1
ATOM 588 O O . LEU A 1 73 ? 10.935 -12.361 -17.035 1.00 70.62 73 LEU A O 1
ATOM 592 N N . ILE A 1 74 ? 11.533 -13.184 -15.026 1.00 75.94 74 ILE A N 1
ATOM 593 C CA . ILE A 1 74 ? 11.510 -14.605 -15.378 1.00 75.94 74 ILE A CA 1
ATOM 594 C C . ILE A 1 74 ? 10.938 -15.383 -14.186 1.00 75.94 74 ILE A C 1
ATOM 596 O O . ILE A 1 74 ? 11.610 -15.503 -13.164 1.00 75.94 74 ILE A O 1
ATOM 600 N N . GLY A 1 75 ? 9.731 -15.933 -14.341 1.00 79.06 75 GLY A N 1
ATOM 601 C CA . GLY A 1 75 ? 9.065 -16.761 -13.328 1.00 79.06 75 GLY A CA 1
ATOM 602 C C . GLY A 1 75 ? 8.401 -15.970 -12.198 1.00 79.06 75 GLY A C 1
ATOM 603 O O . GLY A 1 75 ? 8.236 -14.756 -12.292 1.00 79.06 75 GLY A O 1
ATOM 604 N N . GLU A 1 76 ? 8.023 -16.678 -11.138 1.00 85.25 76 GLU A N 1
ATOM 605 C CA . GLU A 1 76 ? 7.491 -16.109 -9.895 1.00 85.25 76 GLU A CA 1
ATOM 606 C C . GLU A 1 76 ? 8.571 -16.096 -8.804 1.00 85.25 76 GLU A C 1
ATOM 608 O O . GLU A 1 76 ? 9.489 -16.920 -8.810 1.00 85.25 76 GLU A O 1
ATOM 613 N N . GLN A 1 77 ? 8.468 -15.149 -7.874 1.00 88.56 77 GLN A N 1
ATOM 614 C CA . GLN A 1 77 ? 9.349 -15.020 -6.715 1.00 88.56 77 GLN A CA 1
ATOM 615 C C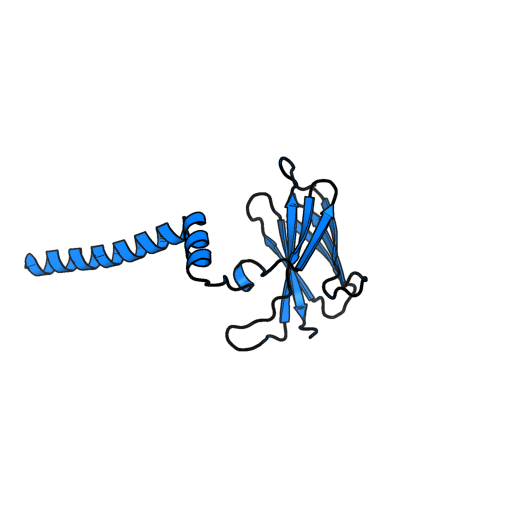 . GLN A 1 77 ? 8.714 -15.626 -5.460 1.00 88.56 77 GLN A C 1
ATOM 617 O O . GLN A 1 77 ? 7.493 -15.633 -5.298 1.00 88.56 77 GLN A O 1
ATOM 622 N N . ASP A 1 78 ? 9.565 -16.070 -4.532 1.00 89.88 78 ASP A N 1
ATOM 623 C CA . ASP A 1 78 ? 9.155 -16.536 -3.199 1.00 89.88 78 ASP A CA 1
ATOM 624 C C . ASP A 1 78 ? 8.660 -15.395 -2.298 1.00 89.88 78 ASP A C 1
ATOM 626 O O . ASP A 1 78 ? 8.020 -15.638 -1.277 1.00 89.88 78 ASP A O 1
ATOM 630 N N . GLU A 1 79 ? 8.969 -14.148 -2.649 1.00 92.75 79 GLU A N 1
ATOM 631 C CA . GLU A 1 79 ? 8.537 -12.950 -1.943 1.00 92.75 79 GLU A CA 1
ATOM 632 C C . GLU A 1 79 ? 8.030 -11.915 -2.940 1.00 92.75 79 GLU A C 1
ATOM 634 O O . GLU A 1 79 ? 8.492 -11.822 -4.073 1.00 92.75 79 GLU A O 1
ATOM 639 N N . GLY A 1 80 ? 7.065 -11.128 -2.501 1.00 93.31 80 GLY A N 1
ATOM 640 C CA . GLY A 1 80 ? 6.409 -10.123 -3.310 1.00 93.31 80 GLY A CA 1
ATOM 641 C C . GLY A 1 80 ? 5.759 -9.081 -2.426 1.00 93.31 80 GLY A C 1
ATOM 642 O O . GLY A 1 80 ? 6.152 -8.875 -1.273 1.00 93.31 80 GLY A O 1
ATOM 643 N N . PHE A 1 81 ? 4.744 -8.408 -2.948 1.00 94.75 81 PHE A N 1
ATOM 644 C CA . PHE A 1 81 ? 4.006 -7.433 -2.158 1.00 94.75 81 PHE A CA 1
ATOM 645 C C . PHE A 1 81 ? 2.544 -7.338 -2.569 1.00 94.75 81 PHE A C 1
ATOM 647 O O . PHE A 1 81 ? 2.165 -7.655 -3.691 1.00 94.75 81 PHE A O 1
ATOM 654 N N . VAL A 1 82 ? 1.728 -6.821 -1.658 1.00 95.62 82 VAL A N 1
ATOM 655 C CA . VAL A 1 82 ? 0.407 -6.279 -1.974 1.00 95.62 82 VAL A CA 1
ATOM 656 C C . VAL A 1 82 ? 0.426 -4.773 -1.760 1.00 95.62 82 VAL A C 1
ATOM 658 O O . VAL A 1 82 ? 0.987 -4.284 -0.775 1.00 95.62 82 VAL A O 1
ATOM 661 N N . GLN A 1 83 ? -0.159 -4.021 -2.689 1.00 96.12 83 GLN A N 1
ATOM 662 C CA . GLN A 1 83 ? -0.340 -2.583 -2.525 1.00 96.12 83 GLN A CA 1
ATOM 663 C C . GLN A 1 83 ? -1.727 -2.293 -1.954 1.00 96.12 83 GLN A C 1
ATOM 665 O O . GLN A 1 83 ? -2.740 -2.727 -2.498 1.00 96.12 83 GLN A O 1
ATOM 670 N N . ILE A 1 84 ? -1.759 -1.521 -0.872 1.00 96.69 84 ILE A N 1
ATOM 671 C CA . ILE A 1 84 ? -2.980 -0.982 -0.276 1.00 96.69 84 ILE A CA 1
ATOM 672 C C . ILE A 1 84 ? -2.983 0.517 -0.522 1.00 96.69 84 ILE A C 1
ATOM 674 O O . ILE A 1 84 ? -2.036 1.199 -0.133 1.00 96.69 84 ILE A O 1
ATOM 678 N N . ALA A 1 85 ? -4.017 1.031 -1.182 1.00 95.75 85 ALA A N 1
ATOM 679 C CA . ALA A 1 85 ? -4.146 2.445 -1.499 1.00 95.75 85 ALA A CA 1
ATOM 680 C C . ALA A 1 85 ? -5.403 3.046 -0.870 1.00 95.75 85 ALA A C 1
ATOM 682 O O . ALA A 1 85 ? -6.494 2.500 -0.974 1.00 95.75 85 ALA A O 1
ATOM 683 N N . TRP A 1 86 ? -5.260 4.217 -0.263 1.00 96.56 86 TRP A N 1
ATOM 684 C CA . TRP A 1 86 ? -6.356 5.029 0.238 1.00 96.56 86 TRP A CA 1
ATOM 685 C C . TRP A 1 86 ? -6.584 6.196 -0.704 1.00 96.56 86 TRP A C 1
ATOM 687 O O . TRP A 1 86 ? -5.696 7.027 -0.932 1.00 96.56 86 TRP A O 1
ATOM 697 N N . VAL A 1 87 ? -7.792 6.244 -1.251 1.00 95.31 87 VAL A N 1
ATOM 698 C CA . VAL A 1 87 ? -8.231 7.266 -2.193 1.00 95.31 87 VAL A CA 1
ATOM 699 C C . VAL A 1 87 ? -9.306 8.107 -1.513 1.00 95.31 87 VAL A C 1
ATOM 701 O O . VAL A 1 87 ? -10.326 7.543 -1.119 1.00 95.31 87 VAL A O 1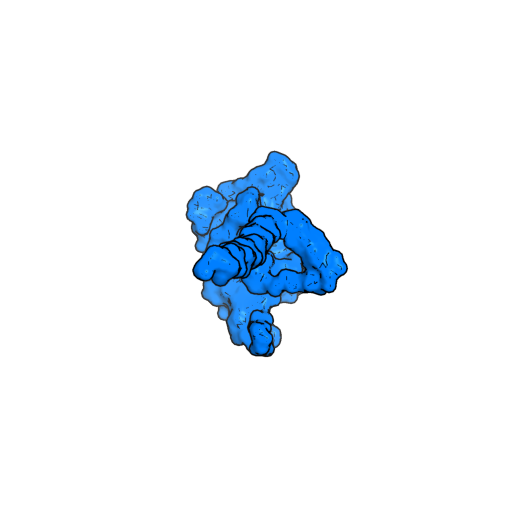
ATOM 704 N N . PRO A 1 88 ? -9.109 9.424 -1.335 1.00 95.31 88 PRO A N 1
ATOM 705 C CA . PRO A 1 88 ? -10.148 10.267 -0.759 1.00 95.31 88 PRO A CA 1
ATOM 706 C C . PRO A 1 88 ? -11.380 10.302 -1.670 1.00 95.31 88 PRO A C 1
ATOM 708 O O . PRO A 1 88 ? -11.264 10.207 -2.894 1.00 95.31 88 PRO A O 1
ATOM 711 N N . ALA A 1 89 ? -12.561 10.445 -1.071 1.00 92.06 89 ALA A N 1
ATOM 712 C CA . ALA A 1 89 ? -13.774 10.733 -1.825 1.00 92.06 89 ALA A CA 1
ATOM 713 C C . ALA A 1 89 ? -13.657 12.098 -2.527 1.00 92.06 89 ALA A C 1
ATOM 715 O O . ALA A 1 89 ? -12.875 12.959 -2.119 1.00 92.06 89 ALA A O 1
ATOM 716 N N . GLU A 1 90 ? -14.439 12.305 -3.586 1.00 88.88 90 GLU A N 1
ATOM 717 C CA . GLU A 1 90 ? -14.396 13.549 -4.356 1.00 88.88 90 GLU A CA 1
ATOM 718 C C . GLU A 1 90 ? -14.642 14.775 -3.459 1.00 88.88 90 GLU A C 1
ATOM 720 O O . GLU A 1 90 ? -15.585 14.812 -2.667 1.00 88.88 90 GLU A O 1
ATOM 725 N N . GLY A 1 91 ? -13.750 15.766 -3.556 1.00 87.69 91 GLY A N 1
ATOM 726 C CA . GLY A 1 91 ? -13.800 16.981 -2.739 1.00 87.69 91 GLY A CA 1
ATOM 727 C C . GLY A 1 91 ? -13.403 16.797 -1.269 1.00 87.69 91 GLY A C 1
ATOM 728 O O . GLY A 1 91 ? -13.553 17.736 -0.489 1.00 87.69 91 GLY A O 1
ATOM 729 N N . GLN A 1 92 ? -12.902 15.623 -0.874 1.00 91.75 92 GLN A N 1
ATOM 730 C CA . GLN A 1 92 ? -12.464 15.336 0.493 1.00 91.75 92 GLN A CA 1
ATOM 731 C C . GLN A 1 92 ? -10.955 15.098 0.580 1.00 91.75 92 GLN A C 1
ATOM 733 O O . GLN A 1 92 ? -10.263 14.912 -0.419 1.00 91.75 92 GLN A O 1
ATOM 738 N N . SER A 1 93 ? -10.435 15.111 1.805 1.00 92.25 93 SER A N 1
ATOM 739 C CA . SER A 1 93 ? -9.059 14.739 2.123 1.00 92.25 93 SER A CA 1
ATOM 740 C C . SER A 1 93 ? -9.041 13.467 2.963 1.00 92.25 93 SER A C 1
ATOM 742 O O . SER A 1 93 ? -10.001 13.149 3.667 1.00 92.25 93 SER A O 1
ATOM 744 N N . LEU A 1 94 ? -7.934 12.723 2.894 1.00 94.19 94 LEU A N 1
ATOM 745 C CA . LEU A 1 94 ? -7.754 11.568 3.766 1.00 94.19 94 LEU A CA 1
ATOM 746 C C . LEU A 1 94 ? -7.717 12.024 5.235 1.00 94.19 94 LEU A C 1
ATOM 748 O O . LEU A 1 94 ? -7.044 13.016 5.540 1.00 94.19 94 LEU A O 1
ATOM 752 N N . PRO A 1 95 ? -8.380 11.300 6.155 1.00 94.44 95 PRO A N 1
ATOM 753 C CA . PRO A 1 95 ? -8.264 11.575 7.581 1.00 94.44 95 PRO A CA 1
ATOM 754 C C . PRO A 1 95 ? -6.812 11.418 8.052 1.00 94.44 95 PRO A C 1
ATOM 756 O O . PRO A 1 95 ? -5.999 10.733 7.424 1.00 94.44 95 PRO A O 1
ATOM 759 N N . GLU A 1 96 ? -6.476 12.034 9.191 1.00 94.56 96 GLU A N 1
ATOM 760 C CA . GLU A 1 96 ? -5.123 11.924 9.757 1.00 94.56 96 GLU A CA 1
ATOM 761 C C . GLU A 1 96 ? -4.755 10.467 10.060 1.00 94.56 96 GLU A C 1
ATOM 763 O O . GLU A 1 96 ? -3.600 10.073 9.910 1.00 94.56 96 GLU A O 1
ATOM 768 N N . ARG A 1 97 ? -5.742 9.666 10.469 1.00 94.88 97 ARG A N 1
ATOM 769 C CA . ARG A 1 97 ? -5.560 8.265 10.827 1.00 94.88 97 ARG A CA 1
ATOM 770 C C . ARG A 1 97 ? -6.452 7.379 9.971 1.00 94.88 97 ARG A C 1
ATOM 772 O O . ARG A 1 97 ? -7.662 7.589 9.912 1.00 94.88 97 ARG A O 1
ATOM 779 N N . LEU A 1 98 ? -5.837 6.390 9.338 1.00 95.12 98 LEU A N 1
ATOM 780 C CA . LEU A 1 98 ? -6.498 5.341 8.573 1.00 95.12 98 LEU A CA 1
ATOM 781 C C . LEU A 1 98 ? -6.256 4.024 9.301 1.00 95.12 98 LEU A C 1
ATOM 783 O O . LEU A 1 98 ? -5.113 3.721 9.638 1.00 95.12 98 LEU A O 1
ATOM 787 N N . THR A 1 99 ? -7.312 3.256 9.541 1.00 94.75 99 THR A N 1
ATOM 788 C CA . THR A 1 99 ? -7.209 1.938 10.169 1.00 94.75 99 THR A CA 1
ATOM 789 C C . THR A 1 99 ? -8.052 0.967 9.366 1.00 94.75 99 THR A C 1
ATOM 791 O O . THR A 1 99 ? -9.275 1.097 9.341 1.00 94.75 99 THR A O 1
ATOM 794 N N . ASP A 1 100 ? -7.402 0.009 8.711 1.00 94.88 100 ASP A N 1
ATOM 795 C CA . ASP A 1 100 ? -8.078 -0.985 7.885 1.00 94.88 100 ASP A CA 1
ATOM 796 C C . ASP A 1 100 ? -7.552 -2.392 8.148 1.00 94.88 100 ASP A C 1
ATOM 798 O O . ASP A 1 100 ? -6.345 -2.635 8.186 1.00 94.88 100 ASP A O 1
ATOM 802 N N . ALA A 1 101 ? -8.503 -3.311 8.291 1.00 95.81 101 ALA A N 1
ATOM 803 C CA . ALA A 1 101 ? -8.280 -4.745 8.279 1.00 95.81 101 ALA A CA 1
ATOM 804 C C . ALA A 1 101 ? -8.347 -5.235 6.829 1.00 95.81 101 ALA A C 1
ATOM 806 O O . ALA A 1 101 ? -9.321 -4.947 6.129 1.00 95.81 101 ALA A O 1
ATOM 807 N N . ILE A 1 102 ? -7.303 -5.928 6.383 1.00 96.69 102 ILE A N 1
ATOM 808 C CA . ILE A 1 102 ? -7.115 -6.335 4.993 1.00 96.69 102 ILE A CA 1
ATOM 809 C C . ILE A 1 102 ? -7.186 -7.855 4.912 1.00 96.69 102 ILE A C 1
ATOM 811 O O . ILE A 1 102 ? -6.415 -8.546 5.571 1.00 96.69 102 ILE A O 1
ATOM 815 N N . ASP A 1 103 ? -8.102 -8.346 4.087 1.00 95.25 103 ASP A N 1
ATOM 816 C CA . ASP A 1 103 ? -8.218 -9.745 3.684 1.00 95.25 103 ASP A CA 1
ATOM 817 C C . ASP A 1 103 ? -7.770 -9.839 2.220 1.00 95.25 103 ASP A C 1
ATOM 819 O O . ASP A 1 103 ? -8.465 -9.390 1.308 1.00 95.25 103 ASP A O 1
ATOM 823 N N . VAL A 1 104 ? -6.549 -10.320 2.012 1.00 93.88 104 VAL A N 1
ATOM 824 C CA . VAL A 1 104 ? -5.942 -10.502 0.690 1.00 93.88 104 VAL A CA 1
ATOM 825 C C . VAL A 1 104 ? -6.381 -11.832 0.083 1.00 93.88 104 VAL A C 1
ATOM 827 O O . VAL A 1 104 ? -6.496 -11.931 -1.138 1.00 93.88 104 VAL A O 1
ATOM 830 N N . THR A 1 105 ? -6.619 -12.853 0.908 1.00 92.12 105 THR A N 1
ATOM 831 C CA . THR A 1 105 ? -7.003 -14.191 0.431 1.00 92.12 105 THR A CA 1
ATOM 832 C C . THR A 1 105 ? -8.478 -14.297 0.038 1.00 92.12 105 THR A C 1
ATOM 834 O O . THR A 1 105 ? -8.840 -15.159 -0.765 1.00 92.12 105 THR A O 1
ATOM 837 N N . GLY A 1 106 ? -9.321 -13.399 0.547 1.00 90.00 106 GLY A N 1
ATOM 838 C CA . GLY A 1 106 ? -10.763 -13.382 0.324 1.00 90.00 106 GLY A CA 1
ATOM 839 C C . GLY A 1 106 ? -11.519 -14.442 1.128 1.00 90.00 106 GLY A C 1
ATOM 840 O O . GLY A 1 106 ? -12.641 -14.793 0.755 1.00 90.00 106 GLY A O 1
ATOM 841 N N . ASP A 1 107 ? -10.925 -14.983 2.196 1.00 91.62 107 ASP A N 1
ATOM 842 C CA . ASP A 1 107 ? -11.538 -16.019 3.038 1.00 91.62 107 ASP A CA 1
ATOM 843 C C . ASP A 1 107 ? -12.521 -15.453 4.088 1.00 91.62 107 ASP A C 1
ATOM 845 O O . ASP A 1 107 ? -13.159 -16.200 4.840 1.00 91.62 107 ASP A O 1
ATOM 849 N N . GLY A 1 108 ? -12.680 -14.127 4.121 1.00 91.38 108 GLY A N 1
ATOM 850 C CA . GLY A 1 108 ? -13.525 -13.394 5.053 1.00 91.38 108 GLY A CA 1
ATOM 851 C C . GLY A 1 108 ? -12.847 -13.084 6.388 1.00 91.38 108 GLY A C 1
ATOM 852 O O . GLY A 1 108 ? -13.511 -12.560 7.289 1.00 91.38 108 GLY A O 1
ATOM 853 N N . ARG A 1 109 ? -11.556 -13.398 6.552 1.00 94.69 109 ARG A N 1
ATOM 854 C CA . ARG A 1 109 ? -10.766 -13.111 7.752 1.00 94.69 109 ARG A CA 1
ATOM 855 C C . ARG A 1 109 ? -9.615 -12.166 7.399 1.00 94.69 109 ARG A C 1
ATOM 857 O O . ARG A 1 109 ? -8.919 -12.378 6.419 1.00 94.69 109 ARG A O 1
ATOM 864 N N . PRO A 1 110 ? -9.361 -11.123 8.205 1.00 95.69 110 PRO A N 1
ATOM 865 C CA . PRO A 1 110 ? -8.222 -10.252 7.955 1.00 95.69 110 PRO A CA 1
ATOM 866 C C . PRO A 1 110 ? -6.888 -10.996 8.073 1.00 95.69 110 PRO A C 1
ATOM 868 O O . PRO A 1 110 ? -6.597 -11.600 9.106 1.00 95.69 110 PRO A O 1
ATOM 871 N N . ASP A 1 111 ? -6.040 -10.858 7.061 1.00 96.69 111 ASP A N 1
ATOM 872 C CA . ASP A 1 111 ? -4.672 -11.373 7.049 1.00 96.69 111 ASP A CA 1
ATOM 873 C C . ASP A 1 111 ? -3.710 -10.462 7.820 1.00 96.69 111 ASP A C 1
ATOM 875 O O . ASP A 1 111 ? -2.716 -10.905 8.412 1.00 96.69 111 ASP A O 1
ATOM 879 N N . PHE A 1 112 ? -4.010 -9.163 7.826 1.00 97.50 112 PHE A N 1
ATOM 880 C CA . PHE A 1 112 ? -3.308 -8.149 8.601 1.00 97.50 112 PHE A CA 1
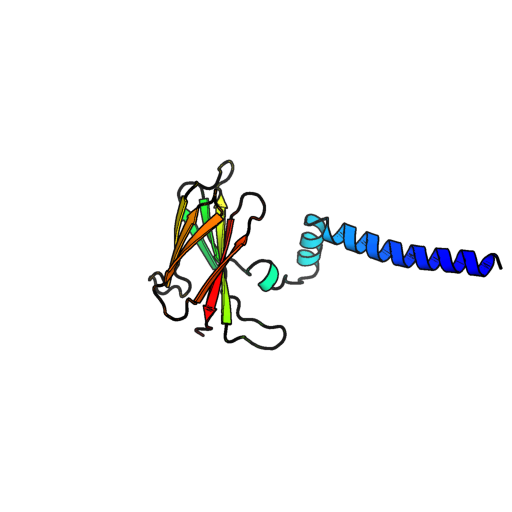ATOM 881 C C . PHE A 1 112 ? -4.147 -6.878 8.766 1.00 97.50 112 PHE A C 1
ATOM 883 O O . PHE A 1 112 ? -5.157 -6.669 8.098 1.00 97.50 112 PHE A O 1
ATOM 890 N N . GLU A 1 113 ? -3.691 -5.996 9.648 1.00 97.62 113 GLU A N 1
ATOM 891 C CA . GLU A 1 113 ? -4.238 -4.655 9.833 1.00 97.62 113 GLU A CA 1
ATOM 892 C C . GLU A 1 113 ? -3.158 -3.597 9.630 1.00 97.62 113 GLU A C 1
ATOM 894 O O . GLU A 1 113 ? -2.008 -3.766 10.053 1.00 97.62 113 GLU A O 1
ATOM 899 N N . LEU A 1 114 ? -3.553 -2.482 9.018 1.00 97.25 114 LEU A N 1
ATOM 900 C CA . LEU A 1 114 ? -2.718 -1.300 8.851 1.00 97.25 114 LEU A CA 1
ATOM 901 C C . LEU A 1 114 ? -3.317 -0.127 9.616 1.00 97.25 114 LEU A C 1
ATOM 903 O O . LEU A 1 114 ? -4.479 0.223 9.423 1.00 97.25 114 LEU A O 1
ATOM 907 N N . ASP A 1 115 ? -2.489 0.510 10.437 1.00 96.81 115 ASP A N 1
ATOM 908 C CA . ASP A 1 115 ? -2.764 1.804 11.052 1.00 96.81 115 ASP A CA 1
ATOM 909 C C . ASP A 1 115 ? -1.781 2.830 10.484 1.00 96.81 115 ASP A C 1
ATOM 911 O O . ASP A 1 115 ? -0.573 2.751 10.719 1.00 96.81 115 ASP A O 1
ATOM 915 N N . VAL A 1 116 ? -2.295 3.756 9.679 1.00 96.00 116 VAL A N 1
ATOM 916 C CA . VAL A 1 116 ? -1.502 4.743 8.946 1.00 96.00 116 VAL A CA 1
ATOM 917 C C . VAL A 1 116 ? -1.797 6.131 9.480 1.00 96.00 116 VAL A C 1
ATOM 919 O O . VAL A 1 116 ? -2.946 6.573 9.495 1.00 96.00 116 VAL A O 1
ATOM 922 N N . ASN A 1 117 ? -0.744 6.856 9.851 1.00 95.38 117 ASN A N 1
ATOM 923 C CA . ASN A 1 117 ? -0.825 8.286 10.101 1.00 95.38 117 ASN A CA 1
ATOM 924 C C . ASN A 1 117 ? -0.438 9.046 8.823 1.00 95.38 117 ASN A C 1
ATOM 926 O O . ASN A 1 117 ? 0.716 9.016 8.396 1.00 95.38 117 ASN A O 1
ATOM 930 N N . THR A 1 118 ? -1.390 9.740 8.204 1.00 92.88 11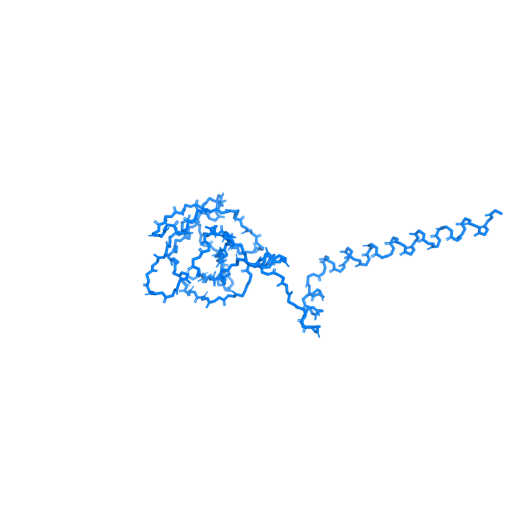8 THR A N 1
ATOM 931 C CA . THR A 1 118 ? -1.212 10.421 6.908 1.00 92.88 118 THR A CA 1
ATOM 932 C C . THR A 1 118 ? -0.437 11.737 6.998 1.00 92.88 118 THR A C 1
ATOM 934 O O . THR A 1 118 ? 0.002 12.259 5.963 1.00 92.88 118 THR A O 1
ATOM 937 N N . ARG A 1 119 ? -0.247 12.259 8.221 1.00 91.69 119 ARG A N 1
ATOM 938 C CA . ARG A 1 119 ? 0.555 13.451 8.526 1.00 91.69 119 ARG A CA 1
ATOM 939 C C . ARG A 1 119 ? 2.034 13.104 8.677 1.00 91.69 119 ARG A C 1
ATOM 941 O O . ARG A 1 119 ? 2.870 13.791 8.100 1.00 91.69 119 ARG A O 1
ATOM 948 N N . THR A 1 120 ? 2.359 12.054 9.430 1.00 93.25 120 THR A N 1
ATOM 949 C CA . THR A 1 120 ? 3.748 11.606 9.659 1.00 93.25 120 THR A CA 1
ATOM 950 C C . THR A 1 120 ? 4.217 10.558 8.651 1.00 93.25 120 THR A C 1
ATOM 952 O O . THR A 1 120 ? 5.405 10.255 8.609 1.00 93.25 120 THR A O 1
ATOM 955 N N . ASN A 1 121 ? 3.302 10.000 7.851 1.00 91.38 121 ASN A N 1
ATOM 956 C CA . ASN A 1 121 ? 3.521 8.842 6.977 1.00 91.38 121 ASN A CA 1
ATOM 957 C C . ASN A 1 121 ? 4.093 7.630 7.728 1.00 91.38 121 ASN A C 1
ATOM 959 O O . ASN A 1 121 ? 4.864 6.849 7.178 1.00 91.38 121 ASN A O 1
ATOM 963 N N . THR A 1 122 ? 3.728 7.468 8.999 1.00 94.00 122 THR A N 1
ATOM 964 C CA . THR A 1 122 ? 4.096 6.280 9.771 1.00 94.00 122 THR A CA 1
ATOM 965 C C . THR A 1 122 ? 3.017 5.225 9.635 1.00 94.00 122 THR A C 1
ATOM 967 O O . THR A 1 122 ? 1.829 5.546 9.707 1.00 94.00 122 THR A O 1
ATOM 970 N N . VAL A 1 123 ? 3.433 3.970 9.510 1.00 96.25 123 VAL A N 1
ATOM 971 C CA . VAL A 1 123 ? 2.534 2.823 9.412 1.00 96.25 123 VAL A CA 1
ATOM 972 C C . VAL A 1 123 ? 2.864 1.843 10.517 1.00 96.25 123 VAL A C 1
ATOM 974 O O . VAL A 1 123 ? 4.025 1.496 10.729 1.00 96.25 123 VAL A O 1
ATOM 977 N N . ARG A 1 124 ? 1.829 1.363 11.195 1.00 97.12 124 ARG A N 1
ATOM 978 C CA . ARG A 1 124 ? 1.907 0.207 12.073 1.00 97.12 124 ARG A CA 1
ATOM 979 C C . ARG A 1 124 ? 1.186 -0.955 11.407 1.00 97.12 124 ARG A C 1
ATOM 981 O O . ARG A 1 124 ? 0.027 -0.831 11.026 1.00 97.12 124 ARG A O 1
ATOM 988 N N . LEU A 1 125 ? 1.889 -2.076 11.305 1.00 97.62 125 LEU A N 1
ATOM 989 C CA . LEU A 1 125 ? 1.357 -3.342 10.819 1.00 97.62 125 LEU A CA 1
ATOM 990 C C . LEU A 1 125 ? 1.121 -4.285 11.990 1.00 97.62 125 LEU A C 1
ATOM 992 O O . LEU A 1 125 ? 2.036 -4.542 12.776 1.00 97.62 125 LEU A O 1
ATOM 996 N N . THR A 1 126 ? -0.086 -4.831 12.054 1.00 97.94 126 THR A N 1
ATOM 997 C CA . THR A 1 126 ? -0.422 -5.967 12.913 1.00 97.94 126 THR A CA 1
ATOM 998 C C . THR A 1 126 ? -0.659 -7.166 12.009 1.00 97.94 126 THR A C 1
ATOM 1000 O O . THR A 1 126 ? -1.537 -7.130 11.154 1.00 97.94 126 THR A O 1
ATOM 1003 N N . LYS A 1 127 ? 0.153 -8.211 12.157 1.00 97.06 127 LYS A N 1
ATOM 1004 C CA . LYS A 1 127 ? 0.079 -9.412 11.320 1.00 97.06 127 LYS A CA 1
ATOM 1005 C C . LYS A 1 127 ? -0.848 -10.438 11.955 1.00 97.06 127 LYS A C 1
ATOM 1007 O O . LYS A 1 127 ? -0.680 -10.724 13.140 1.00 97.06 127 LYS A O 1
ATOM 1012 N N . HIS A 1 128 ? -1.716 -11.044 11.153 1.00 97.00 128 HIS A N 1
ATOM 1013 C CA . HIS A 1 128 ? -2.521 -12.201 11.561 1.00 97.00 128 HIS A CA 1
ATOM 1014 C C . HIS A 1 128 ? -2.057 -13.495 10.887 1.00 97.00 128 HIS A C 1
ATOM 1016 O O . HIS A 1 128 ? -2.321 -14.578 11.400 1.00 97.00 128 HIS A O 1
ATOM 1022 N N . GLN A 1 129 ? -1.293 -13.384 9.795 1.00 95.44 129 GLN A N 1
ATOM 1023 C CA . GLN A 1 129 ? -0.748 -14.516 9.046 1.00 95.44 129 GLN A CA 1
ATOM 1024 C C . GLN A 1 129 ? 0.791 -14.509 8.984 1.00 95.44 129 GLN A C 1
ATOM 1026 O O . GLN A 1 129 ? 1.408 -13.440 8.913 1.00 95.44 129 GLN A O 1
ATOM 1031 N N . PRO A 1 130 ? 1.447 -15.689 8.963 1.00 95.44 130 PRO A N 1
ATOM 1032 C CA . PRO A 1 130 ? 2.909 -15.796 8.961 1.00 95.44 130 PRO A CA 1
ATOM 1033 C C . PRO A 1 130 ? 3.558 -15.392 7.631 1.00 95.44 130 PRO A C 1
ATOM 1035 O O . PRO A 1 130 ? 4.726 -15.010 7.616 1.00 95.44 130 PRO A O 1
ATOM 1038 N N . TRP A 1 131 ? 2.820 -15.460 6.520 1.00 95.31 131 TRP A N 1
ATOM 1039 C CA . TRP A 1 131 ? 3.293 -15.039 5.199 1.00 95.31 131 TRP A CA 1
ATOM 1040 C C . TRP A 1 131 ? 3.264 -13.513 5.014 1.00 95.31 131 TRP A C 1
ATOM 1042 O O . TRP A 1 131 ? 3.772 -13.008 4.020 1.00 95.31 131 TRP A O 1
ATOM 1052 N N . VAL A 1 132 ? 2.751 -12.749 5.985 1.00 96.69 132 VAL A N 1
ATOM 1053 C CA . VAL A 1 132 ? 2.857 -11.284 6.003 1.00 96.69 132 VAL A CA 1
ATOM 1054 C C . VAL A 1 132 ? 4.199 -10.884 6.628 1.00 96.69 132 VAL A C 1
ATOM 1056 O O . VAL A 1 132 ? 4.468 -11.136 7.808 1.00 96.69 132 VAL A O 1
ATOM 1059 N N . LEU A 1 133 ? 5.071 -10.233 5.858 1.00 96.31 133 LEU A N 1
ATOM 1060 C CA . LEU A 1 133 ? 6.476 -10.041 6.231 1.00 96.31 133 LEU A CA 1
ATOM 1061 C C . LEU A 1 133 ? 6.761 -8.676 6.850 1.00 96.31 133 LEU A C 1
ATOM 1063 O O . LEU A 1 133 ? 7.264 -8.601 7.973 1.00 96.31 133 LEU A O 1
ATOM 1067 N N . SER A 1 134 ? 6.455 -7.584 6.165 1.00 96.31 134 SER A N 1
ATOM 1068 C CA . SER A 1 134 ? 6.791 -6.245 6.655 1.00 96.31 134 SER A CA 1
ATOM 1069 C C . SER A 1 134 ? 6.031 -5.165 5.901 1.00 96.31 134 SER A C 1
ATOM 1071 O O . SER A 1 134 ? 5.419 -5.411 4.866 1.00 96.31 134 SER A O 1
ATOM 1073 N N . VAL A 1 135 ? 6.067 -3.950 6.438 1.00 95.00 135 VAL A N 1
ATOM 1074 C CA . VAL A 1 135 ? 5.638 -2.760 5.704 1.00 95.00 135 VAL A CA 1
ATOM 1075 C C . VAL A 1 135 ? 6.832 -2.197 4.951 1.00 95.00 135 VAL A C 1
ATOM 1077 O O . VAL A 1 135 ? 7.896 -1.997 5.535 1.00 95.00 135 VAL A O 1
ATOM 1080 N N . GLY A 1 136 ? 6.634 -1.956 3.660 1.00 88.25 136 GLY A N 1
ATOM 1081 C CA . GLY A 1 136 ? 7.543 -1.208 2.809 1.00 88.25 136 GLY A CA 1
ATOM 1082 C C . GLY A 1 136 ? 7.299 0.299 2.888 1.00 88.25 136 GLY A C 1
ATOM 1083 O O . GLY A 1 136 ? 6.758 0.829 3.856 1.00 88.25 136 GLY A O 1
ATOM 1084 N N . GLU A 1 137 ? 7.713 1.010 1.846 1.00 82.25 137 GLU A N 1
ATOM 1085 C CA . GLU A 1 137 ? 7.596 2.465 1.792 1.00 82.25 137 GLU A CA 1
ATOM 1086 C C . GLU A 1 137 ? 6.135 2.940 1.690 1.00 82.25 137 GLU A C 1
ATOM 1088 O O . GLU A 1 137 ? 5.291 2.321 1.032 1.00 82.25 137 GLU A O 1
ATOM 1093 N N . VAL A 1 138 ? 5.853 4.080 2.331 1.00 89.06 138 VAL A N 1
ATOM 1094 C CA . VAL A 1 138 ? 4.596 4.816 2.162 1.00 89.06 138 VAL A CA 1
ATOM 1095 C C . VAL A 1 138 ? 4.717 5.732 0.954 1.00 89.06 138 VAL A C 1
ATOM 1097 O O . VAL A 1 138 ? 5.445 6.721 0.967 1.00 89.06 138 VAL A O 1
ATOM 1100 N N . LEU A 1 139 ? 3.948 5.432 -0.081 1.00 87.31 139 LEU A N 1
ATOM 1101 C CA . LEU A 1 139 ? 3.887 6.199 -1.311 1.00 87.31 139 LEU A CA 1
ATOM 1102 C C . LEU A 1 139 ? 2.812 7.290 -1.210 1.00 87.31 139 LEU A C 1
ATOM 1104 O O . LEU A 1 139 ? 1.713 7.081 -0.684 1.00 87.31 139 LEU A O 1
ATOM 1108 N N . LYS A 1 140 ? 3.112 8.463 -1.774 1.00 87.94 140 LYS A N 1
ATOM 1109 C CA . LYS A 1 140 ? 2.199 9.614 -1.838 1.00 87.94 140 LYS A CA 1
ATOM 1110 C C . LYS A 1 140 ? 1.986 10.083 -3.285 1.00 87.94 140 LYS A C 1
ATOM 1112 O O . LYS A 1 140 ? 2.533 11.108 -3.689 1.00 87.94 140 LYS A O 1
ATOM 1117 N N . PRO A 1 141 ? 1.206 9.348 -4.093 1.00 79.00 141 PRO A N 1
ATOM 1118 C CA . PRO A 1 141 ? 0.820 9.826 -5.410 1.00 79.00 141 PRO A CA 1
ATOM 1119 C C . PRO A 1 141 ? -0.340 10.827 -5.279 1.00 79.00 141 PRO A C 1
ATOM 1121 O O . PRO A 1 141 ? -1.474 10.442 -4.989 1.00 79.00 141 PRO A O 1
ATOM 1124 N N . ASN A 1 142 ? -0.066 12.114 -5.512 1.00 82.94 142 ASN A N 1
ATOM 1125 C CA . ASN A 1 142 ? -1.040 13.212 -5.395 1.00 82.94 142 ASN A CA 1
ATOM 1126 C C . ASN A 1 142 ? -1.719 13.239 -4.002 1.00 82.94 142 ASN A C 1
ATOM 1128 O O . ASN A 1 142 ? -1.032 13.255 -2.976 1.00 82.94 142 ASN A O 1
ATOM 1132 N N . ASP A 1 143 ? -3.055 13.211 -3.960 1.00 84.44 143 ASP A N 1
ATOM 1133 C CA . ASP A 1 143 ? -3.864 13.242 -2.730 1.00 84.44 143 ASP A CA 1
ATOM 1134 C C . ASP A 1 143 ? -4.123 11.856 -2.124 1.00 84.44 143 ASP A C 1
ATOM 1136 O O . ASP A 1 143 ? -4.796 11.726 -1.101 1.00 84.44 143 ASP A O 1
ATOM 1140 N N . LYS A 1 144 ? -3.569 10.803 -2.731 1.00 91.88 144 LYS A N 1
ATOM 1141 C CA . LYS A 1 144 ? -3.703 9.428 -2.253 1.00 91.88 144 LYS A CA 1
ATOM 1142 C C . LYS A 1 144 ? -2.602 9.089 -1.246 1.00 91.88 144 LYS A C 1
ATOM 1144 O O . LYS A 1 144 ? -1.589 9.786 -1.099 1.00 91.88 144 LYS A O 1
ATOM 1149 N N . ARG A 1 145 ? -2.785 7.972 -0.554 1.00 94.38 145 ARG A N 1
ATOM 1150 C CA . ARG A 1 145 ? -1.710 7.269 0.154 1.00 94.38 145 ARG A CA 1
ATOM 1151 C C . ARG A 1 145 ? -1.686 5.837 -0.322 1.00 94.38 145 ARG A C 1
ATOM 1153 O O . ARG A 1 145 ? -2.744 5.270 -0.545 1.00 94.38 145 ARG A O 1
ATOM 1160 N N . ALA A 1 146 ? -0.507 5.263 -0.477 1.00 95.12 146 ALA A N 1
ATOM 1161 C CA . ALA A 1 146 ? -0.373 3.842 -0.732 1.00 95.12 146 ALA A CA 1
ATOM 1162 C C . ALA A 1 146 ? 0.744 3.258 0.123 1.00 95.12 146 ALA A C 1
ATOM 1164 O O . ALA A 1 146 ? 1.714 3.937 0.443 1.00 95.12 146 ALA A O 1
ATOM 1165 N N . VAL A 1 147 ? 0.590 2.005 0.515 1.00 95.62 147 VAL A N 1
ATOM 1166 C CA . VAL A 1 147 ? 1.576 1.249 1.280 1.00 95.62 147 VAL A CA 1
ATOM 1167 C C . VAL A 1 147 ? 1.743 -0.092 0.597 1.00 95.62 147 VAL A C 1
ATOM 1169 O O . VAL A 1 147 ? 0.758 -0.743 0.252 1.00 95.62 147 VAL A O 1
ATOM 1172 N N . ARG A 1 148 ? 2.993 -0.509 0.409 1.00 95.69 148 ARG A N 1
ATOM 1173 C CA . ARG A 1 148 ? 3.305 -1.874 -0.014 1.00 95.69 148 ARG A CA 1
ATOM 1174 C C . ARG A 1 148 ? 3.578 -2.713 1.220 1.00 95.69 148 ARG A C 1
ATOM 1176 O O . ARG A 1 148 ? 4.426 -2.353 2.031 1.00 95.69 148 ARG A O 1
ATOM 1183 N N . VAL A 1 149 ? 2.860 -3.814 1.368 1.00 96.44 149 VAL A N 1
ATOM 1184 C CA . VAL A 1 149 ? 3.113 -4.805 2.414 1.00 96.44 149 VAL A CA 1
ATOM 1185 C C . VAL A 1 149 ? 3.832 -5.970 1.759 1.00 96.44 149 VAL A C 1
ATOM 1187 O O . VAL A 1 149 ? 3.313 -6.546 0.807 1.00 96.44 149 VAL A O 1
ATOM 1190 N N . ALA A 1 150 ? 5.036 -6.275 2.235 1.00 96.12 150 ALA A N 1
ATOM 1191 C CA . ALA A 1 150 ? 5.824 -7.396 1.756 1.00 96.12 150 ALA A CA 1
ATOM 1192 C C . ALA A 1 150 ? 5.178 -8.707 2.204 1.00 96.12 150 ALA A C 1
ATOM 1194 O O . ALA A 1 150 ? 4.817 -8.863 3.377 1.00 96.12 150 ALA A O 1
ATOM 1195 N N . LEU A 1 151 ? 5.057 -9.638 1.268 1.00 95.62 151 LEU A N 1
ATOM 1196 C CA . LEU A 1 151 ? 4.421 -10.933 1.451 1.00 95.62 151 LEU A CA 1
ATOM 1197 C C . LEU A 1 151 ? 5.394 -12.031 1.035 1.00 95.62 151 LEU A C 1
ATOM 1199 O O . LEU A 1 151 ? 6.119 -11.881 0.056 1.00 95.62 151 LEU A O 1
ATOM 1203 N N . LYS A 1 152 ? 5.372 -13.153 1.744 1.00 95.56 152 LYS A N 1
ATOM 1204 C CA . LYS A 1 152 ? 5.916 -14.411 1.246 1.00 95.56 152 LYS A CA 1
ATOM 1205 C C . LYS A 1 152 ? 4.874 -15.035 0.333 1.00 95.56 152 LYS A C 1
ATOM 1207 O O . LYS A 1 152 ? 3.698 -15.020 0.685 1.00 95.56 152 LYS A O 1
ATOM 1212 N N . ASN A 1 153 ? 5.299 -15.569 -0.803 1.00 89.69 153 ASN A N 1
ATOM 1213 C CA . ASN A 1 153 ? 4.420 -16.250 -1.735 1.00 89.69 153 ASN A CA 1
ATOM 1214 C C . ASN A 1 153 ? 3.669 -17.371 -1.000 1.00 89.69 153 ASN A C 1
ATOM 1216 O O . ASN A 1 153 ? 4.267 -18.188 -0.293 1.00 89.69 153 ASN A O 1
ATOM 1220 N N . PHE A 1 154 ? 2.346 -17.303 -1.086 1.00 82.25 154 PHE A N 1
ATOM 1221 C CA . PHE A 1 154 ? 1.394 -18.156 -0.379 1.00 82.25 154 PHE A CA 1
ATOM 1222 C C . PHE A 1 154 ? 0.493 -18.926 -1.360 1.00 82.25 154 PHE A C 1
ATOM 1224 O O . PHE A 1 154 ? -0.519 -19.486 -0.935 1.00 82.25 154 PHE A O 1
ATOM 1231 N N . HIS A 1 155 ? 0.857 -18.921 -2.651 1.00 66.56 155 HIS A N 1
ATOM 1232 C CA . HIS A 1 155 ? 0.248 -19.730 -3.706 1.00 66.56 155 HIS A CA 1
ATOM 1233 C C . HIS A 1 155 ? 0.673 -21.201 -3.634 1.00 66.56 155 HIS A C 1
ATOM 1235 O O . HIS A 1 155 ? 1.832 -21.485 -3.252 1.00 66.56 155 HIS A O 1
#

Secondary structure (DSSP, 8-state):
-HHHHHHHHHHHHHHHHHHHHHHHHHH-HHHHHHHHHHHTPPPPHHHH---EEEEEEETTEEEEEEPPEEE-SSSEEEEEEEEEEEEEPTT----SEEEEEE-SS-SSS-SEEEEEETTTTEEEEEESSTTEEEEEEEE--TT-EEEEEEEE---

Sequence (155 aa):
MVKRFRTFFGYAWAVAALFIVLATFFGMNSWANLFVNATGLKINPWYDGGEVMQAIHRPGYQTQVHKPVFDALIGEQDEGFVQIAWVPAEGQSLPERLTDAIDVTGDGRPDFELDVNTRTNTVRLTKHQPWVLSVGEVLKPNDKRAVRVALKNFH

Foldseek 3Di:
DVVVVVVVVVVVVVVVVVVVVVVVCVVPPPNVVVCCVVVVPDDQCVVVVAAFPDWDDDVFKIKTKHQWDQDDVPDGHQKTWIKIKIGGDPPGADDQWDKDFDDNPPPPHGQWIWIAGPVVRDIDIDGPHPQFDAKDHWDDDDRMIMIITMGGDPD